Protein AF-A0A023D1J7-F1 (afdb_monomer_lite)

Organism: NCBI:txid1231351

Radius of gyration: 15.87 Å; chains: 1; bounding box: 35×28×47 Å

pLDDT: mean 93.36, std 9.8, range [44.69, 98.31]

Secondary structure (DSSP, 8-state):
---HHHHHHHHHHHHHHHHHHHHHHHH-HHHHHSHHHHHHHHHHHHHHHHHHHHHHHHHTT--HHHHHHHHHHHHHHHHHHHHHHHHH-GGGT-SSHHHHHHHHHHHHHHHHHHHHHHHHHHHTSPPSS--

InterPro domains:
  IPR020509 Uncharacterised protein family YnzE [PF17329] (38-124)

Foldseek 3Di:
DADPQLLVQLVVLLVVVLLVLLCCLQVPLVLCLPPPSVVVLLVVLLVVLVVSLVVSCVRSVDDLQCSLVSLVSSLVSNVVVLVVCCVPPVVSRNPDPSSSVSSNVSSVSSSVSNNVVSVVSSVPDDDPPPD

Structure (mmCIF, N/CA/C/O backbone):
data_AF-A0A023D1J7-F1
#
_entry.id   AF-A0A023D1J7-F1
#
loop_
_atom_site.group_PDB
_atom_site.id
_atom_site.type_symbol
_atom_site.label_atom_id
_atom_site.label_alt_id
_atom_site.label_comp_id
_atom_site.label_asym_id
_atom_site.label_entity_id
_atom_site.label_seq_id
_atom_site.pdbx_PDB_ins_code
_atom_site.Cartn_x
_atom_site.Cartn_y
_atom_site.Cartn_z
_atom_site.occupancy
_atom_site.B_iso_or_equiv
_atom_site.auth_seq_id
_atom_site.auth_comp_id
_atom_site.auth_asym_id
_atom_site.auth_atom_id
_atom_site.pdbx_PDB_model_num
ATOM 1 N N . MET A 1 1 ? -6.670 -4.110 18.771 1.00 85.31 1 MET A N 1
ATOM 2 C CA . MET A 1 1 ? -6.215 -5.013 17.689 1.00 85.31 1 MET A CA 1
ATOM 3 C C . MET A 1 1 ? -7.419 -5.517 16.893 1.00 85.31 1 MET A C 1
ATOM 5 O O . MET A 1 1 ? -8.496 -5.593 17.486 1.00 85.31 1 MET A O 1
ATOM 9 N N . PRO A 1 2 ? -7.288 -5.782 15.580 1.00 91.62 2 PRO A N 1
ATOM 10 C CA . PRO A 1 2 ? -8.331 -6.428 14.774 1.00 91.62 2 PRO A CA 1
ATOM 11 C C . PRO A 1 2 ? -8.626 -7.861 15.254 1.00 91.62 2 PRO A C 1
ATOM 13 O O . PRO A 1 2 ? -7.740 -8.532 15.779 1.00 91.62 2 PRO A O 1
ATOM 16 N N . THR A 1 3 ? -9.865 -8.329 15.090 1.00 96.50 3 THR A N 1
ATOM 17 C CA . THR A 1 3 ? -10.255 -9.725 15.370 1.00 96.50 3 THR A CA 1
ATOM 18 C C . THR A 1 3 ? -9.760 -10.670 14.263 1.00 96.50 3 THR A C 1
ATOM 20 O O . THR A 1 3 ? -9.465 -10.199 13.167 1.00 96.50 3 THR A O 1
ATOM 23 N N . PRO A 1 4 ? -9.728 -12.004 14.462 1.00 96.12 4 PRO A N 1
ATOM 24 C CA . PRO A 1 4 ? -9.283 -12.943 13.423 1.00 96.12 4 PRO A CA 1
ATOM 25 C C . PRO A 1 4 ? -10.056 -12.826 12.099 1.00 96.12 4 PRO A C 1
ATOM 27 O O . PRO A 1 4 ? -9.462 -12.869 11.024 1.00 96.12 4 PRO A O 1
ATOM 30 N N . SER A 1 5 ? -11.372 -12.604 12.168 1.00 96.62 5 SER A N 1
ATOM 31 C CA . SER A 1 5 ? -12.210 -12.375 10.982 1.00 96.62 5 SER A CA 1
ATOM 32 C C . SER A 1 5 ? -11.841 -11.071 10.266 1.00 96.62 5 SER A C 1
ATOM 34 O O . SER A 1 5 ? -11.720 -11.043 9.042 1.00 96.62 5 SER A O 1
ATOM 36 N N . GLN A 1 6 ? -11.584 -9.996 11.020 1.00 97.25 6 GLN A N 1
ATOM 37 C CA . GLN A 1 6 ? -11.104 -8.734 10.452 1.00 97.25 6 GLN A CA 1
ATOM 38 C C . GLN A 1 6 ? -9.719 -8.908 9.824 1.00 97.25 6 GLN A C 1
ATOM 40 O O . GLN A 1 6 ? -9.516 -8.467 8.701 1.00 97.25 6 GLN A O 1
ATOM 45 N N . THR A 1 7 ? -8.799 -9.606 10.492 1.00 97.62 7 THR A N 1
ATOM 46 C CA . THR A 1 7 ? -7.467 -9.944 9.973 1.00 97.62 7 THR A CA 1
ATOM 47 C C . THR A 1 7 ? -7.562 -10.681 8.639 1.00 97.62 7 THR A C 1
ATOM 49 O O . THR A 1 7 ? -6.904 -10.279 7.686 1.00 97.62 7 THR A O 1
ATOM 52 N N . ALA A 1 8 ? -8.425 -11.694 8.519 1.00 97.62 8 ALA A N 1
ATOM 53 C CA . ALA A 1 8 ? -8.621 -12.411 7.259 1.00 97.62 8 ALA A CA 1
ATOM 54 C C . ALA A 1 8 ? -9.119 -11.486 6.131 1.00 97.62 8 ALA A C 1
ATOM 56 O O . ALA A 1 8 ? -8.592 -11.525 5.020 1.00 97.62 8 ALA A O 1
ATOM 57 N N . ARG A 1 9 ? -10.085 -10.600 6.421 1.00 98.06 9 ARG A N 1
ATOM 58 C CA . ARG A 1 9 ? -10.561 -9.597 5.451 1.00 98.06 9 ARG A CA 1
ATOM 59 C C . ARG A 1 9 ? -9.463 -8.610 5.061 1.00 98.06 9 ARG A C 1
ATOM 61 O O . ARG A 1 9 ? -9.350 -8.267 3.890 1.00 98.06 9 ARG A O 1
ATOM 68 N N . LEU A 1 10 ? -8.642 -8.178 6.017 1.00 98.19 10 LEU A N 1
ATOM 69 C CA . LEU A 1 10 ? -7.506 -7.294 5.763 1.00 98.19 10 LEU A CA 1
ATOM 70 C C . LEU A 1 10 ? -6.481 -7.956 4.843 1.00 98.19 10 LEU A C 1
ATOM 72 O O . LEU A 1 10 ? -6.056 -7.322 3.888 1.00 98.19 10 LEU A O 1
ATOM 76 N N . LEU A 1 11 ? -6.153 -9.232 5.060 1.00 98.31 11 LEU A N 1
ATOM 77 C CA . LEU A 1 11 ? -5.249 -9.979 4.181 1.00 98.31 11 LEU A CA 1
ATOM 78 C C . LEU A 1 11 ? -5.825 -10.163 2.768 1.00 98.31 11 LEU A C 1
ATOM 80 O O . LEU A 1 11 ? -5.088 -10.066 1.789 1.00 98.31 11 LEU A O 1
ATOM 84 N N . ALA A 1 12 ? -7.138 -10.365 2.637 1.00 97.94 12 ALA A N 1
ATOM 85 C CA . ALA A 1 12 ? -7.790 -10.396 1.328 1.00 97.94 12 ALA A CA 1
ATOM 86 C C . ALA A 1 12 ? -7.695 -9.035 0.610 1.00 97.94 12 ALA A C 1
ATOM 88 O O . ALA A 1 12 ? -7.396 -8.983 -0.582 1.00 97.94 12 ALA A O 1
ATOM 89 N N . VAL A 1 13 ? -7.888 -7.929 1.340 1.00 97.62 13 VAL A N 1
ATOM 90 C CA . VAL A 1 13 ? -7.696 -6.569 0.809 1.00 97.62 13 VAL A CA 1
ATOM 91 C C . VAL A 1 13 ? -6.235 -6.325 0.435 1.00 97.62 13 VAL A C 1
ATOM 93 O O . VAL A 1 13 ? -5.986 -5.770 -0.631 1.00 97.62 13 VAL A O 1
ATOM 96 N N . THR A 1 14 ? -5.275 -6.770 1.252 1.00 97.94 14 THR A N 1
ATOM 97 C CA . THR A 1 14 ? -3.844 -6.728 0.923 1.00 97.94 14 THR A CA 1
ATOM 98 C C . THR A 1 14 ? -3.592 -7.385 -0.421 1.00 97.94 14 THR A C 1
ATOM 100 O O . THR A 1 14 ? -3.010 -6.752 -1.295 1.00 97.94 14 THR A O 1
ATOM 103 N N . LEU A 1 15 ? -4.048 -8.627 -0.604 1.00 98.19 15 LEU A N 1
ATOM 104 C CA . LEU A 1 15 ? -3.820 -9.365 -1.841 1.00 98.19 15 LEU A CA 1
ATOM 105 C C . LEU A 1 15 ? -4.440 -8.646 -3.044 1.00 98.19 15 LEU A C 1
ATOM 107 O O . LEU A 1 15 ? -3.800 -8.535 -4.084 1.00 98.19 15 LEU A O 1
ATOM 111 N N . LEU A 1 16 ? -5.654 -8.113 -2.895 1.00 97.81 16 LEU A N 1
ATOM 112 C CA . LEU A 1 16 ? -6.325 -7.371 -3.960 1.00 97.81 16 LEU A CA 1
ATOM 113 C C . LEU A 1 16 ? -5.555 -6.103 -4.354 1.00 97.81 16 LEU A C 1
ATOM 115 O O . LEU A 1 16 ? -5.282 -5.892 -5.534 1.00 97.81 16 LEU A O 1
ATOM 119 N N . LEU A 1 17 ? -5.193 -5.266 -3.377 1.00 97.00 17 LEU A N 1
ATOM 120 C CA . LEU A 1 17 ? -4.440 -4.033 -3.623 1.00 97.00 17 LEU A CA 1
ATOM 121 C C . LEU A 1 17 ? -3.061 -4.334 -4.218 1.00 97.00 17 LEU A C 1
ATOM 123 O O . LEU A 1 17 ? -2.628 -3.648 -5.142 1.00 97.00 17 LEU A O 1
ATOM 127 N N . TRP A 1 18 ? -2.409 -5.388 -3.725 1.00 97.81 18 TRP A N 1
ATOM 128 C CA . TRP A 1 18 ? -1.133 -5.869 -4.233 1.00 97.81 18 TRP A CA 1
ATOM 129 C C . TRP A 1 18 ? -1.239 -6.293 -5.703 1.00 97.81 18 TRP A C 1
ATOM 131 O O . TRP A 1 18 ? -0.482 -5.797 -6.528 1.00 97.81 18 TRP A O 1
ATOM 141 N N . VAL A 1 19 ? -2.229 -7.120 -6.069 1.00 97.69 19 VAL A N 1
ATOM 142 C CA . VAL A 1 19 ? -2.451 -7.538 -7.467 1.00 97.69 19 VAL A CA 1
ATOM 143 C C . VAL A 1 19 ? -2.679 -6.331 -8.376 1.00 97.69 19 VAL A C 1
ATOM 145 O O . VAL A 1 19 ? -2.111 -6.276 -9.464 1.00 97.69 19 VAL A O 1
ATOM 148 N N . VAL A 1 20 ? -3.474 -5.350 -7.939 1.00 97.06 20 VAL A N 1
ATOM 149 C CA . VAL A 1 20 ? -3.730 -4.128 -8.718 1.00 97.06 20 VAL A CA 1
ATOM 150 C C . VAL A 1 20 ? -2.443 -3.326 -8.935 1.00 97.06 20 VAL A C 1
ATOM 152 O O . VAL A 1 20 ? -2.177 -2.894 -10.057 1.00 97.06 20 VAL A O 1
ATOM 155 N N . ALA A 1 21 ? -1.625 -3.150 -7.896 1.00 95.88 21 ALA A N 1
ATOM 156 C CA . ALA A 1 21 ? -0.356 -2.433 -7.998 1.00 95.88 21 ALA A CA 1
ATOM 157 C C . ALA A 1 21 ? 0.657 -3.175 -8.888 1.00 95.88 21 ALA A C 1
ATOM 159 O O . ALA A 1 21 ? 1.280 -2.565 -9.758 1.00 95.88 21 ALA A O 1
ATOM 160 N N . THR A 1 22 ? 0.775 -4.495 -8.732 1.00 96.38 22 THR A N 1
ATOM 161 C CA . THR A 1 22 ? 1.635 -5.347 -9.564 1.00 96.38 22 THR A CA 1
ATOM 162 C C . THR A 1 22 ? 1.201 -5.310 -11.027 1.00 96.38 22 THR A C 1
ATOM 164 O O . THR A 1 22 ? 2.031 -5.095 -11.906 1.00 96.38 22 THR A O 1
ATOM 167 N N . ALA A 1 23 ? -0.101 -5.423 -11.304 1.00 96.44 23 ALA A N 1
ATOM 168 C CA . ALA A 1 23 ? -0.642 -5.317 -12.656 1.00 96.44 23 ALA A CA 1
ATOM 169 C C . ALA A 1 23 ? -0.365 -3.940 -13.278 1.00 96.44 23 ALA A C 1
ATOM 171 O O . ALA A 1 23 ? -0.018 -3.856 -14.455 1.00 96.44 23 ALA A O 1
ATOM 172 N N . TYR A 1 24 ? -0.466 -2.860 -12.498 1.00 95.31 24 TYR A N 1
ATOM 173 C CA . TYR A 1 24 ? -0.113 -1.522 -12.968 1.00 95.31 24 TYR A CA 1
ATOM 174 C C . TYR A 1 24 ? 1.354 -1.449 -13.414 1.00 95.31 24 TYR A C 1
ATOM 176 O O . TYR A 1 24 ? 1.636 -0.958 -14.505 1.00 95.31 24 TYR A O 1
ATOM 184 N N . LEU A 1 25 ? 2.282 -1.986 -12.618 1.00 95.25 25 LEU A N 1
ATOM 185 C CA . LEU A 1 25 ? 3.706 -2.017 -12.969 1.00 95.25 25 LEU A CA 1
ATOM 186 C C . LEU A 1 25 ? 3.984 -2.898 -14.198 1.00 95.25 25 LEU A C 1
ATOM 188 O O . LEU A 1 25 ? 4.754 -2.497 -15.071 1.00 95.25 25 LEU A O 1
ATOM 192 N N . HIS A 1 26 ? 3.297 -4.037 -14.301 1.00 95.69 26 HIS A N 1
ATOM 193 C CA . HIS A 1 26 ? 3.494 -5.004 -15.377 1.00 95.69 26 HIS A CA 1
ATOM 194 C C . HIS A 1 26 ? 2.956 -4.521 -16.728 1.00 95.69 26 HIS A C 1
ATOM 196 O O . HIS A 1 26 ? 3.641 -4.611 -17.745 1.00 95.69 26 HIS A O 1
ATOM 202 N N . PHE A 1 27 ? 1.731 -3.989 -16.755 1.00 96.00 27 PHE A N 1
ATOM 203 C CA . PHE A 1 27 ? 1.057 -3.617 -18.003 1.00 96.00 27 PHE A CA 1
ATOM 204 C C . PHE A 1 27 ? 1.308 -2.168 -18.429 1.00 96.00 27 PHE A C 1
ATOM 206 O O . PHE A 1 27 ? 1.103 -1.830 -19.595 1.00 96.00 27 PHE A O 1
ATOM 213 N N . LEU A 1 28 ? 1.747 -1.296 -17.516 1.00 94.81 28 LEU A N 1
ATOM 214 C CA . LEU A 1 28 ? 1.983 0.126 -17.793 1.00 94.81 28 LEU A CA 1
ATOM 215 C C . LEU A 1 28 ? 3.414 0.581 -17.421 1.00 94.81 28 LEU A C 1
ATOM 217 O O . LEU A 1 28 ? 3.575 1.657 -16.838 1.00 94.81 28 LEU A O 1
ATOM 221 N N . PRO A 1 29 ? 4.480 -0.153 -17.801 1.00 92.75 29 PRO A N 1
ATOM 222 C CA . PRO A 1 29 ? 5.849 0.134 -17.356 1.00 92.75 29 PRO A CA 1
ATOM 223 C C . PRO A 1 29 ? 6.338 1.526 -17.785 1.00 92.75 29 PRO A C 1
ATOM 225 O O . PRO A 1 29 ? 7.037 2.214 -17.039 1.00 92.75 29 PRO A O 1
ATOM 228 N N . SER A 1 30 ? 5.906 1.994 -18.961 1.00 92.00 30 SER A N 1
ATOM 229 C CA . SER A 1 30 ? 6.244 3.319 -19.494 1.00 92.00 30 SER A CA 1
ATOM 230 C C . SER A 1 30 ? 5.746 4.468 -18.614 1.00 92.00 30 SER A C 1
ATOM 232 O O . SER A 1 30 ? 6.371 5.529 -18.591 1.00 92.00 30 SER A O 1
ATOM 234 N N . ARG A 1 31 ? 4.657 4.265 -17.854 1.00 92.19 31 ARG A N 1
ATOM 235 C CA . ARG A 1 31 ? 4.097 5.285 -16.956 1.00 92.19 31 ARG A CA 1
ATOM 236 C C . ARG A 1 31 ? 4.992 5.560 -15.756 1.00 92.19 31 ARG A C 1
ATOM 238 O O . ARG A 1 31 ? 4.982 6.682 -15.261 1.00 92.19 31 ARG A O 1
ATOM 245 N N . ILE A 1 32 ? 5.770 4.570 -15.333 1.00 91.94 32 ILE A N 1
ATOM 246 C CA . ILE A 1 32 ? 6.665 4.665 -14.180 1.00 91.94 32 ILE A CA 1
ATOM 247 C C . ILE A 1 32 ? 7.995 5.318 -14.555 1.00 91.94 32 ILE A C 1
ATOM 249 O O . ILE A 1 32 ? 8.495 6.160 -13.815 1.00 91.94 32 ILE A O 1
ATOM 253 N N . VAL A 1 33 ? 8.565 4.952 -15.706 1.00 93.19 33 VAL A N 1
ATOM 254 C CA . VAL A 1 33 ? 9.900 5.427 -16.118 1.00 93.19 33 VAL A CA 1
ATOM 255 C C . VAL A 1 33 ? 9.884 6.778 -16.827 1.00 93.19 33 VAL A C 1
ATOM 257 O O . VAL A 1 33 ? 10.905 7.467 -16.853 1.00 93.19 33 VAL A O 1
ATOM 260 N N . ASN A 1 34 ? 8.758 7.175 -17.427 1.00 94.31 34 ASN A N 1
ATOM 261 C CA . ASN A 1 34 ? 8.645 8.495 -18.033 1.00 94.31 34 ASN A CA 1
ATOM 262 C C . ASN A 1 34 ? 8.634 9.576 -16.930 1.00 94.31 34 ASN A C 1
ATOM 264 O O . ASN A 1 34 ? 7.839 9.467 -15.997 1.00 94.31 34 ASN A O 1
ATOM 268 N N . PRO A 1 35 ? 9.456 10.640 -17.031 1.00 93.00 35 PRO A N 1
ATOM 269 C CA . PRO A 1 35 ? 9.614 11.613 -15.948 1.00 93.00 35 PRO A CA 1
ATOM 270 C C . PRO A 1 35 ? 8.313 12.294 -15.517 1.00 93.00 35 PRO A C 1
ATOM 272 O O . PRO A 1 35 ? 8.059 12.443 -14.324 1.00 93.00 35 PRO A O 1
ATOM 275 N N . LEU A 1 36 ? 7.473 12.692 -16.479 1.00 95.56 36 LEU A N 1
ATOM 276 C CA . LEU A 1 36 ? 6.242 13.419 -16.187 1.00 95.56 36 LEU A CA 1
ATOM 277 C C . LEU A 1 36 ? 5.181 12.487 -15.601 1.00 95.56 36 LEU A C 1
ATOM 279 O O . LEU A 1 36 ? 4.609 12.789 -14.557 1.00 95.56 36 LEU A O 1
ATOM 283 N N . SER A 1 37 ? 4.915 11.347 -16.246 1.00 93.31 37 SER A N 1
ATOM 284 C CA . SER A 1 37 ? 3.902 10.419 -15.733 1.00 93.31 37 SER A CA 1
ATOM 285 C C . SER A 1 37 ? 4.338 9.734 -14.441 1.00 93.31 37 SER A C 1
ATOM 287 O O . SER A 1 37 ? 3.487 9.488 -13.593 1.00 93.31 37 SER A O 1
ATOM 289 N N . GLY A 1 38 ? 5.637 9.488 -14.261 1.00 93.06 38 GLY A N 1
ATOM 290 C CA . GLY A 1 38 ? 6.201 8.969 -13.021 1.00 93.06 38 GLY A CA 1
ATOM 291 C C . GLY A 1 38 ? 6.018 9.966 -11.880 1.00 93.06 38 GLY A C 1
ATOM 292 O O . GLY A 1 38 ? 5.481 9.608 -10.837 1.00 93.06 38 GLY A O 1
ATOM 293 N N . ALA A 1 39 ? 6.342 11.246 -12.092 1.00 95.12 39 ALA A N 1
ATOM 294 C CA . ALA A 1 39 ? 6.084 12.290 -11.098 1.00 95.12 39 ALA A CA 1
ATOM 295 C C . ALA A 1 39 ? 4.588 12.402 -10.752 1.00 95.12 39 ALA A C 1
ATOM 297 O O . ALA A 1 39 ? 4.223 12.476 -9.577 1.00 95.12 39 ALA A O 1
ATOM 298 N N . LEU A 1 40 ? 3.711 12.345 -11.762 1.00 95.88 40 LEU A N 1
ATOM 299 C CA . LEU A 1 40 ? 2.265 12.313 -11.541 1.00 95.88 40 LEU A CA 1
ATOM 300 C C . LEU A 1 40 ? 1.847 11.087 -10.723 1.00 95.88 40 LEU A C 1
ATOM 302 O O . LEU A 1 40 ? 1.054 11.241 -9.798 1.00 95.88 40 LEU A O 1
ATOM 306 N N . ALA A 1 41 ? 2.412 9.905 -10.991 1.00 94.19 41 ALA A N 1
ATOM 307 C CA . ALA A 1 41 ? 2.127 8.697 -10.223 1.00 94.19 41 ALA A CA 1
ATOM 308 C C . ALA A 1 41 ? 2.413 8.913 -8.729 1.00 94.19 41 ALA A C 1
ATOM 310 O O . ALA A 1 41 ? 1.533 8.649 -7.916 1.00 94.19 41 ALA A O 1
ATOM 311 N N . TYR A 1 42 ? 3.561 9.499 -8.366 1.00 95.50 42 TYR A N 1
ATOM 312 C CA . TYR A 1 42 ? 3.913 9.813 -6.971 1.00 95.50 42 TYR A CA 1
ATOM 313 C C . TYR A 1 42 ? 2.945 10.796 -6.297 1.00 95.50 42 TYR A C 1
ATOM 315 O O . TYR A 1 42 ? 2.605 10.615 -5.125 1.00 95.50 42 TYR A O 1
ATOM 323 N N . VAL A 1 43 ? 2.491 11.827 -7.015 1.00 96.69 43 VAL A N 1
ATOM 324 C CA . VAL A 1 43 ? 1.524 12.806 -6.487 1.00 96.69 43 VAL A CA 1
ATOM 325 C C . VAL A 1 43 ? 0.151 12.160 -6.309 1.00 96.69 43 VAL A C 1
ATOM 327 O O . VAL A 1 43 ? -0.472 12.289 -5.254 1.00 96.69 43 VAL A O 1
ATOM 330 N N . THR A 1 44 ? -0.310 11.410 -7.312 1.00 95.56 44 THR A N 1
ATOM 331 C CA . THR A 1 44 ? -1.596 10.697 -7.260 1.00 95.56 44 THR A CA 1
ATOM 332 C C . THR A 1 44 ? -1.612 9.562 -6.236 1.00 95.56 44 THR A C 1
ATOM 334 O O . THR A 1 44 ? -2.689 9.170 -5.790 1.00 95.56 44 THR A O 1
ATOM 337 N N . THR A 1 45 ? -0.451 9.092 -5.766 1.00 96.38 45 THR A N 1
ATOM 338 C CA . THR A 1 45 ? -0.376 8.149 -4.644 1.00 96.38 45 THR A CA 1
ATOM 339 C C . THR A 1 45 ? -1.024 8.709 -3.378 1.00 96.38 45 THR A C 1
ATOM 341 O O . THR A 1 45 ? -1.554 7.932 -2.599 1.00 96.38 45 THR A O 1
ATOM 344 N N . ILE A 1 46 ? -1.056 10.030 -3.163 1.00 96.56 46 ILE A N 1
ATOM 345 C CA . ILE A 1 46 ? -1.685 10.630 -1.972 1.00 96.56 46 ILE A CA 1
ATOM 346 C C . ILE A 1 46 ? -3.199 10.339 -1.915 1.00 96.56 46 ILE A C 1
ATOM 348 O O . ILE A 1 46 ? -3.643 9.718 -0.943 1.00 96.56 46 ILE A O 1
ATOM 352 N N . PRO A 1 47 ? -4.018 10.736 -2.915 1.00 97.31 47 PRO A N 1
ATOM 353 C CA . PRO A 1 47 ? -5.442 10.408 -2.910 1.00 97.31 47 PRO A CA 1
ATOM 354 C C . PRO A 1 47 ? -5.699 8.900 -3.006 1.00 97.31 47 PRO A C 1
ATOM 356 O O . PRO A 1 47 ? -6.642 8.413 -2.386 1.00 97.31 47 PRO A O 1
ATOM 359 N N . VAL A 1 48 ? -4.849 8.143 -3.713 1.00 96.50 48 VAL A N 1
ATOM 360 C CA . VAL A 1 48 ? -4.960 6.676 -3.778 1.00 96.50 48 VAL A CA 1
ATOM 361 C C . VAL A 1 48 ? -4.716 6.039 -2.409 1.00 96.50 48 VAL A C 1
ATOM 363 O O . VAL A 1 48 ? -5.499 5.196 -1.991 1.00 96.50 48 VAL A O 1
ATOM 366 N N . ALA A 1 49 ? -3.692 6.465 -1.668 1.00 97.12 49 ALA A N 1
ATOM 367 C CA . ALA A 1 49 ? -3.405 5.982 -0.319 1.00 97.12 49 ALA A CA 1
ATOM 368 C C . ALA A 1 49 ? -4.564 6.284 0.637 1.00 97.12 49 ALA A C 1
ATOM 370 O O . ALA A 1 49 ? -4.995 5.412 1.391 1.00 97.12 49 ALA A O 1
ATOM 371 N N . TRP A 1 50 ? -5.123 7.496 0.567 1.00 96.75 50 TRP A N 1
ATOM 372 C CA . TRP A 1 50 ? -6.312 7.848 1.341 1.00 96.75 50 TRP A CA 1
ATOM 373 C C . TRP A 1 50 ? -7.506 6.942 1.004 1.00 96.75 50 TRP A C 1
ATOM 375 O O . TRP A 1 50 ? -8.131 6.388 1.911 1.00 96.75 50 TRP A O 1
ATOM 385 N N . LEU A 1 51 ? -7.785 6.727 -0.286 1.00 96.81 51 LEU A N 1
ATOM 386 C CA . LEU A 1 51 ? -8.858 5.840 -0.735 1.00 96.81 51 LEU A CA 1
ATOM 387 C C . LEU A 1 51 ? -8.627 4.392 -0.278 1.00 96.81 51 LEU A C 1
ATOM 389 O O . LEU A 1 51 ? -9.5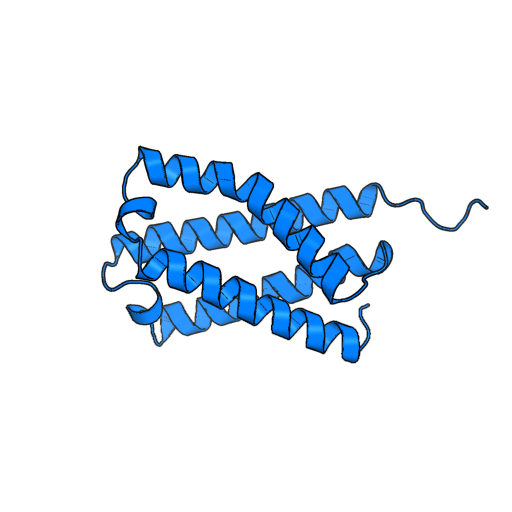55 3.753 0.214 1.00 96.81 51 LEU A O 1
ATOM 393 N N . SER A 1 52 ? -7.394 3.891 -0.360 1.00 96.88 52 SER A N 1
ATOM 394 C CA . SER A 1 52 ? -7.020 2.564 0.138 1.00 96.88 52 SER A CA 1
ATOM 395 C C . SER A 1 52 ? -7.318 2.417 1.629 1.00 96.88 52 SER A C 1
ATOM 397 O O . SER A 1 52 ? -7.893 1.412 2.038 1.00 96.88 52 SER A O 1
ATOM 399 N N . ILE A 1 53 ? -7.019 3.430 2.448 1.00 97.06 53 ILE A N 1
ATOM 400 C CA . ILE A 1 53 ? -7.347 3.422 3.884 1.00 97.06 53 ILE A CA 1
ATOM 401 C C . ILE A 1 53 ? -8.863 3.382 4.109 1.00 97.06 53 ILE A C 1
ATOM 403 O O . ILE A 1 53 ? -9.337 2.663 4.993 1.00 97.06 53 ILE A O 1
ATOM 407 N N . VAL A 1 54 ? -9.639 4.117 3.306 1.00 96.31 54 VAL A N 1
ATOM 408 C CA . VAL A 1 54 ? -11.109 4.071 3.354 1.00 96.31 54 VAL A CA 1
ATOM 409 C C . VAL A 1 54 ? -11.616 2.666 3.016 1.00 96.31 54 VAL A C 1
ATOM 411 O O . VAL A 1 54 ? -12.414 2.118 3.778 1.00 96.31 54 VAL A O 1
ATOM 414 N N . ILE A 1 55 ? -11.104 2.045 1.949 1.00 96.44 55 ILE A N 1
ATOM 415 C CA . ILE A 1 55 ? -11.449 0.671 1.552 1.00 96.44 55 ILE A CA 1
ATOM 416 C C . ILE A 1 55 ? -11.104 -0.319 2.670 1.00 96.44 55 ILE A C 1
ATOM 418 O O . ILE A 1 55 ? -11.954 -1.115 3.062 1.00 96.44 55 ILE A O 1
ATOM 422 N N . ILE A 1 56 ? -9.895 -0.236 3.233 1.00 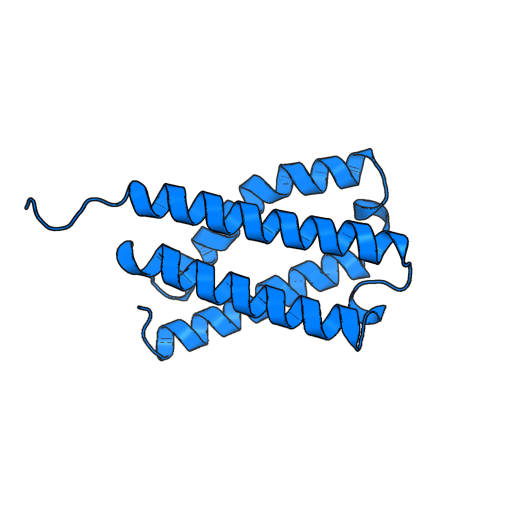96.88 56 ILE A N 1
ATOM 423 C CA . ILE A 1 56 ? -9.432 -1.067 4.356 1.00 96.88 56 ILE A CA 1
ATOM 424 C C . ILE A 1 56 ? -10.397 -0.959 5.541 1.00 96.88 56 ILE A C 1
ATOM 426 O O . ILE A 1 56 ? -10.852 -1.972 6.082 1.00 96.88 56 ILE A O 1
ATOM 430 N N . ARG A 1 57 ? -10.746 0.274 5.929 1.00 96.81 57 ARG A N 1
ATOM 431 C CA . ARG A 1 57 ? -11.670 0.537 7.034 1.00 96.81 57 ARG A CA 1
ATOM 432 C C . ARG A 1 57 ? -13.050 -0.054 6.762 1.00 96.81 57 ARG A C 1
ATOM 434 O O . ARG A 1 57 ? -13.618 -0.666 7.663 1.00 96.81 57 ARG A O 1
ATOM 441 N N . MET A 1 58 ? -13.584 0.137 5.557 1.00 96.19 58 MET A N 1
ATOM 442 C CA . MET A 1 58 ? -14.918 -0.332 5.177 1.00 96.19 58 MET A CA 1
ATOM 443 C C . MET A 1 58 ? -14.984 -1.860 5.098 1.00 96.19 58 MET A C 1
ATOM 445 O O . MET A 1 58 ? -15.878 -2.462 5.687 1.00 96.19 58 MET A O 1
ATOM 449 N N . ALA A 1 59 ? -14.016 -2.497 4.438 1.00 95.06 59 ALA A N 1
ATOM 450 C CA . ALA A 1 59 ? -13.997 -3.941 4.221 1.00 95.06 59 ALA A CA 1
ATOM 451 C C . ALA A 1 59 ? -13.881 -4.734 5.533 1.00 95.06 59 ALA A C 1
ATOM 453 O O . ALA A 1 59 ? -14.587 -5.723 5.744 1.00 95.06 59 ALA A O 1
ATOM 454 N N . ALA A 1 60 ? -13.020 -4.285 6.448 1.00 95.62 60 ALA A N 1
ATOM 455 C CA . ALA A 1 60 ? -12.829 -4.933 7.744 1.00 95.62 60 ALA A CA 1
ATOM 456 C C . ALA A 1 60 ? -13.686 -4.321 8.868 1.00 95.62 60 ALA A C 1
ATOM 458 O O . ALA A 1 60 ? -13.577 -4.753 10.016 1.00 95.62 60 ALA A O 1
ATOM 459 N N . GLN A 1 61 ? -14.542 -3.339 8.552 1.00 95.75 61 GLN A N 1
ATOM 460 C CA . GLN A 1 61 ? -15.406 -2.635 9.509 1.00 95.75 61 GLN A CA 1
ATOM 461 C C . GLN A 1 61 ? -14.623 -2.165 10.750 1.00 95.75 61 GLN A C 1
ATOM 463 O O . GLN A 1 61 ? -15.019 -2.402 11.890 1.00 95.75 61 GLN A O 1
ATOM 468 N N . LEU A 1 62 ? -13.456 -1.553 10.524 1.00 94.44 62 LEU A N 1
ATOM 469 C CA . LEU A 1 62 ? -12.543 -1.184 11.605 1.00 94.44 62 LEU A CA 1
ATOM 470 C C . LEU A 1 62 ? -13.104 -0.02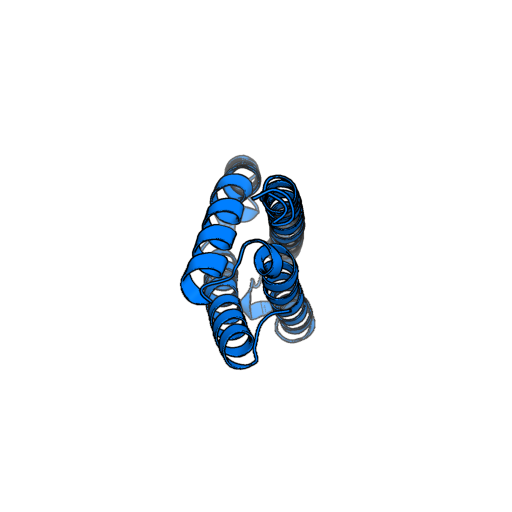4 12.430 1.00 94.44 62 LEU A C 1
ATOM 472 O O . LEU A 1 62 ? -13.535 1.003 11.889 1.00 94.44 62 LEU A O 1
ATOM 476 N N . THR A 1 63 ? -13.010 -0.152 13.753 1.00 93.06 63 THR A N 1
ATOM 477 C CA . THR A 1 63 ? -13.232 0.978 14.660 1.00 93.06 63 THR A CA 1
ATOM 478 C C . THR A 1 63 ? -12.096 2.001 14.527 1.00 93.06 63 THR A C 1
ATOM 480 O O . THR A 1 63 ? -11.004 1.656 14.059 1.00 93.06 63 THR A O 1
ATOM 483 N N . PRO A 1 64 ? -12.285 3.260 14.966 1.00 90.44 64 PRO A N 1
ATOM 484 C CA . PRO A 1 64 ? -11.221 4.265 14.914 1.00 90.44 64 PRO A CA 1
ATOM 485 C C . PRO A 1 64 ? -9.927 3.821 15.616 1.00 90.44 64 PRO A C 1
ATOM 487 O O . PRO A 1 64 ? -8.836 4.048 15.100 1.00 90.44 64 PRO A O 1
ATOM 490 N N . ALA A 1 65 ? -10.046 3.100 16.737 1.00 90.81 65 ALA A N 1
ATOM 491 C CA . ALA A 1 65 ? -8.908 2.549 17.476 1.00 90.81 65 ALA A CA 1
ATOM 492 C C . ALA A 1 65 ? -8.206 1.383 16.749 1.00 90.81 65 ALA A C 1
ATOM 494 O O . ALA A 1 65 ? -7.033 1.106 16.995 1.00 90.81 65 ALA A O 1
ATOM 495 N N . GLN A 1 66 ? -8.909 0.680 15.857 1.00 95.12 66 GLN A N 1
ATOM 496 C CA . GLN A 1 66 ? -8.355 -0.420 15.063 1.00 95.12 66 GLN A CA 1
ATOM 497 C C . GLN A 1 66 ? -7.763 0.038 13.727 1.00 95.12 66 GLN A C 1
ATOM 499 O O . GLN A 1 66 ? -7.041 -0.742 13.109 1.00 95.12 66 GLN A O 1
ATOM 504 N N . LEU A 1 67 ? -8.036 1.273 13.286 1.00 95.06 67 LEU A N 1
ATOM 505 C CA . LEU A 1 67 ? -7.637 1.763 11.967 1.00 95.06 67 LEU A CA 1
ATOM 506 C C . LEU A 1 67 ? -6.124 1.688 11.755 1.00 95.06 67 LEU A C 1
ATOM 508 O O . LEU A 1 67 ? -5.676 1.051 10.808 1.00 95.06 67 LEU A O 1
ATOM 512 N N . LEU A 1 68 ? -5.341 2.300 12.648 1.00 95.94 68 LEU A N 1
ATOM 513 C CA . LEU A 1 68 ? -3.885 2.325 12.513 1.00 95.94 68 LEU A CA 1
ATOM 514 C C . LEU A 1 68 ? -3.279 0.908 12.572 1.00 95.94 68 LEU A C 1
ATOM 516 O O . LEU A 1 68 ? -2.577 0.551 11.629 1.00 95.94 68 LEU A O 1
ATOM 520 N N . PRO A 1 69 ? -3.593 0.051 13.569 1.00 96.50 69 PRO A N 1
ATOM 521 C CA . PRO A 1 69 ? -3.146 -1.343 13.555 1.00 96.50 69 PRO A CA 1
ATOM 522 C C . PRO A 1 69 ? -3.547 -2.116 12.289 1.00 96.50 69 PRO A C 1
ATOM 524 O O . PRO A 1 69 ? -2.758 -2.907 11.781 1.00 96.50 69 PRO A O 1
ATOM 527 N N . GLY A 1 70 ? -4.759 -1.889 11.770 1.00 97.19 70 GLY A N 1
ATOM 528 C CA . GLY A 1 70 ? -5.248 -2.541 10.556 1.00 97.19 70 GLY A CA 1
ATOM 529 C C . GLY A 1 70 ? -4.489 -2.108 9.302 1.00 97.19 70 GLY A C 1
ATOM 530 O O . GLY A 1 70 ? -4.094 -2.958 8.509 1.00 97.19 70 GLY A O 1
ATOM 531 N N . VAL A 1 71 ? -4.224 -0.808 9.144 1.00 97.50 71 VAL A N 1
ATOM 532 C CA . VAL A 1 71 ? -3.415 -0.285 8.031 1.00 97.50 71 VAL A CA 1
ATOM 533 C C . VAL A 1 71 ? -1.967 -0.764 8.136 1.00 97.50 71 VAL A C 1
ATOM 535 O O . VAL A 1 71 ? -1.398 -1.154 7.119 1.00 97.50 71 VAL A O 1
ATOM 538 N N . CYS A 1 72 ? -1.388 -0.813 9.342 1.00 97.94 72 CYS A N 1
ATOM 539 C CA . CYS A 1 72 ? -0.058 -1.388 9.550 1.00 97.94 72 CYS A CA 1
ATOM 540 C C . CYS A 1 72 ? -0.005 -2.850 9.102 1.00 97.94 72 CYS A C 1
ATOM 542 O O . CYS A 1 72 ? 0.894 -3.212 8.355 1.00 97.94 72 CYS A O 1
ATOM 544 N N . LEU A 1 73 ? -0.985 -3.674 9.492 1.00 98.12 73 LEU A N 1
ATOM 545 C CA . LEU A 1 73 ? -1.050 -5.071 9.058 1.00 98.12 73 LEU A CA 1
ATOM 546 C C . LEU A 1 73 ? -1.106 -5.186 7.527 1.00 98.12 73 LEU A C 1
ATOM 548 O O . LEU A 1 73 ? -0.343 -5.956 6.948 1.00 98.12 73 LEU A O 1
ATOM 552 N N . VAL A 1 74 ? -1.986 -4.413 6.879 1.00 98.19 74 VAL A N 1
ATOM 553 C CA . VAL A 1 74 ? -2.132 -4.434 5.416 1.00 98.19 74 VAL A CA 1
ATOM 554 C C . VAL A 1 74 ? -0.835 -4.022 4.726 1.00 98.19 74 VAL A C 1
ATOM 556 O O . VAL A 1 74 ? -0.386 -4.723 3.821 1.00 98.19 74 VAL A O 1
ATOM 559 N N . GLY A 1 75 ? -0.228 -2.920 5.174 1.00 97.75 75 GLY A N 1
ATOM 560 C CA . GLY A 1 75 ? 1.020 -2.395 4.627 1.00 97.75 75 GLY A CA 1
ATOM 561 C C . GLY A 1 75 ? 2.192 -3.354 4.822 1.00 97.75 75 GLY A C 1
ATOM 562 O O . GLY A 1 75 ? 2.898 -3.644 3.865 1.00 97.75 75 GLY A O 1
ATOM 563 N N . THR A 1 76 ? 2.365 -3.916 6.021 1.00 98.12 76 THR A N 1
ATOM 564 C CA . THR A 1 76 ? 3.420 -4.904 6.292 1.00 98.12 76 THR A CA 1
ATOM 565 C C . THR A 1 76 ? 3.251 -6.151 5.432 1.00 98.12 76 THR A C 1
ATOM 567 O O . THR A 1 76 ? 4.222 -6.607 4.834 1.00 98.12 76 THR A O 1
ATOM 570 N N . ALA A 1 77 ? 2.034 -6.689 5.324 1.00 98.06 77 ALA A N 1
ATOM 571 C CA . ALA A 1 77 ? 1.783 -7.864 4.498 1.00 98.06 77 ALA A CA 1
ATOM 572 C C . ALA A 1 77 ? 2.065 -7.586 3.008 1.00 98.06 77 ALA A C 1
ATOM 574 O O . ALA A 1 77 ? 2.733 -8.392 2.365 1.00 98.06 77 ALA A O 1
ATOM 575 N N . ALA A 1 78 ? 1.640 -6.431 2.480 1.00 98.06 78 ALA A N 1
ATOM 576 C CA . ALA A 1 78 ? 1.945 -6.021 1.106 1.00 98.06 78 ALA A CA 1
ATOM 577 C C . ALA A 1 78 ? 3.457 -5.863 0.876 1.00 98.06 78 ALA A C 1
ATOM 579 O O . ALA A 1 78 ? 3.996 -6.431 -0.066 1.00 98.06 78 ALA A O 1
ATOM 580 N N . MET A 1 79 ? 4.166 -5.189 1.787 1.00 97.88 79 MET A N 1
ATOM 581 C CA . MET A 1 79 ? 5.623 -5.032 1.717 1.00 97.88 79 MET A CA 1
ATOM 582 C C . MET A 1 79 ? 6.371 -6.370 1.730 1.00 97.88 79 MET A C 1
ATOM 584 O O . MET A 1 79 ? 7.381 -6.519 1.045 1.00 97.88 79 MET A O 1
ATOM 588 N N . MET A 1 80 ? 5.902 -7.352 2.507 1.00 98.12 80 MET A N 1
ATOM 589 C CA . MET A 1 80 ? 6.498 -8.690 2.518 1.00 98.12 80 MET A CA 1
ATOM 590 C C . MET A 1 80 ? 6.264 -9.427 1.195 1.00 98.12 80 MET A C 1
ATOM 592 O O . MET A 1 80 ? 7.185 -10.082 0.707 1.00 98.12 80 MET A O 1
ATOM 596 N N . LEU A 1 81 ? 5.069 -9.299 0.604 1.00 97.94 81 LEU A N 1
ATOM 597 C CA . LEU A 1 81 ? 4.780 -9.837 -0.728 1.00 97.94 81 LEU A CA 1
ATOM 598 C C . LEU A 1 81 ? 5.680 -9.194 -1.786 1.00 97.94 81 LEU A C 1
ATOM 600 O O . LEU A 1 81 ? 6.299 -9.917 -2.564 1.00 97.94 81 LEU A O 1
ATOM 604 N N . ASP A 1 82 ? 5.824 -7.868 -1.768 1.00 97.50 82 ASP A N 1
ATOM 605 C CA . ASP A 1 82 ? 6.724 -7.144 -2.669 1.00 97.50 82 ASP A CA 1
ATOM 606 C C . ASP A 1 82 ? 8.165 -7.629 -2.526 1.00 97.50 82 ASP A C 1
ATOM 608 O O . ASP A 1 82 ? 8.802 -7.973 -3.518 1.00 97.50 82 ASP A O 1
ATOM 612 N N . GLY A 1 83 ? 8.681 -7.699 -1.294 1.00 97.06 83 GLY A N 1
ATOM 613 C CA . GLY A 1 83 ? 10.046 -8.150 -1.030 1.00 97.06 83 GLY A CA 1
ATOM 614 C C . GLY A 1 83 ? 10.288 -9.575 -1.527 1.00 97.06 83 GLY A C 1
ATOM 615 O O . GLY A 1 83 ? 11.334 -9.856 -2.115 1.00 97.06 83 GLY A O 1
ATOM 616 N N . ALA A 1 84 ? 9.305 -10.460 -1.355 1.00 97.56 84 ALA A N 1
ATOM 617 C CA . ALA A 1 84 ? 9.383 -11.821 -1.858 1.00 97.56 84 ALA A CA 1
ATOM 618 C C . ALA A 1 84 ? 9.369 -11.869 -3.392 1.00 97.56 84 ALA A C 1
ATOM 620 O O . ALA A 1 84 ? 10.243 -12.472 -4.019 1.00 97.56 84 ALA A O 1
ATOM 621 N N . VAL A 1 85 ? 8.400 -11.206 -4.016 1.00 97.12 85 VAL A N 1
ATOM 622 C CA . VAL A 1 85 ? 8.212 -11.265 -5.466 1.00 97.12 85 VAL A CA 1
ATOM 623 C C . VAL A 1 85 ? 9.343 -10.547 -6.198 1.00 97.12 85 VAL A C 1
ATOM 625 O O . VAL A 1 85 ? 9.887 -11.111 -7.141 1.00 97.12 85 VAL A O 1
ATOM 628 N N . LEU A 1 86 ? 9.795 -9.380 -5.737 1.00 95.19 86 LEU A N 1
ATOM 629 C CA . LEU A 1 86 ? 10.952 -8.691 -6.320 1.00 95.19 86 LEU A CA 1
ATOM 630 C C . LEU A 1 86 ? 12.238 -9.523 -6.218 1.00 95.19 86 LEU A C 1
ATOM 632 O O . LEU A 1 86 ?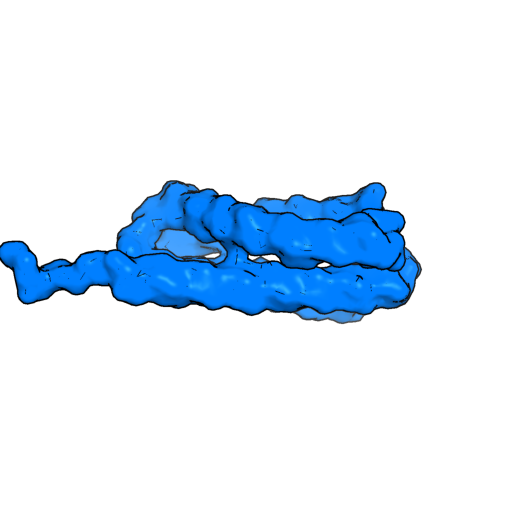 13.086 -9.446 -7.105 1.00 95.19 86 LEU A O 1
ATOM 636 N N . ARG A 1 87 ? 12.394 -10.337 -5.165 1.00 96.94 87 ARG A N 1
ATOM 637 C CA . ARG A 1 87 ? 13.581 -11.181 -4.984 1.00 96.94 87 ARG A CA 1
ATOM 638 C C . ARG A 1 87 ? 13.556 -12.442 -5.843 1.00 96.94 87 ARG A C 1
ATOM 640 O O . ARG A 1 87 ? 14.573 -12.767 -6.453 1.00 96.94 87 ARG A O 1
ATOM 647 N N . TRP A 1 88 ? 12.450 -13.181 -5.833 1.00 97.38 88 TRP A N 1
ATOM 648 C CA . TRP A 1 88 ? 12.383 -14.522 -6.429 1.00 97.38 88 TRP A CA 1
ATOM 649 C C . TRP A 1 88 ? 11.681 -14.557 -7.788 1.00 97.38 88 TRP A C 1
ATOM 651 O O . TRP A 1 88 ? 11.939 -15.457 -8.582 1.00 97.38 88 TRP A O 1
ATOM 661 N N . MET A 1 89 ? 10.805 -13.594 -8.075 1.00 96.12 89 MET A N 1
ATOM 662 C CA . MET A 1 89 ? 9.973 -13.558 -9.283 1.00 96.12 89 MET A CA 1
ATOM 663 C C . MET A 1 89 ? 9.836 -12.128 -9.858 1.00 96.12 89 MET A C 1
ATOM 665 O O . MET A 1 89 ? 8.717 -11.682 -10.120 1.00 96.12 89 MET A O 1
ATOM 669 N N . PRO A 1 90 ? 10.940 -11.383 -10.085 1.00 94.94 90 PRO A N 1
ATOM 670 C CA . PRO A 1 90 ? 10.879 -9.962 -10.461 1.00 94.94 90 PRO A CA 1
ATOM 671 C C . PRO A 1 90 ? 10.119 -9.703 -11.771 1.00 94.94 90 PRO A C 1
ATOM 673 O O . PRO A 1 90 ? 9.474 -8.668 -11.918 1.00 94.94 90 PRO A O 1
ATOM 676 N N . HIS A 1 91 ? 10.114 -10.678 -12.684 1.00 94.69 91 HIS A N 1
ATOM 677 C CA . HIS A 1 91 ? 9.381 -10.627 -13.952 1.00 94.69 91 HIS A CA 1
ATOM 678 C C . HIS A 1 91 ? 7.861 -10.439 -13.787 1.00 94.69 91 HIS A C 1
ATOM 680 O O . HIS A 1 91 ? 7.208 -9.987 -14.726 1.00 94.69 91 HIS A O 1
ATOM 686 N N . LEU A 1 92 ? 7.292 -10.748 -12.611 1.00 94.31 92 LEU A N 1
ATOM 687 C CA . LEU A 1 92 ? 5.889 -10.449 -12.310 1.00 94.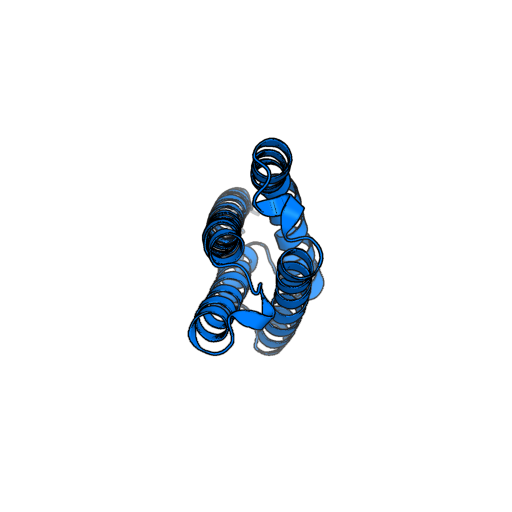31 92 LEU A CA 1
ATOM 688 C C . LEU A 1 92 ? 5.621 -8.941 -12.253 1.00 94.31 92 LEU A C 1
ATOM 690 O O . LEU A 1 92 ? 4.544 -8.511 -12.651 1.00 94.31 92 LEU A O 1
ATOM 694 N N . TYR A 1 93 ? 6.593 -8.136 -11.817 1.00 91.56 93 TYR A N 1
ATOM 695 C CA . TYR A 1 93 ? 6.480 -6.678 -11.823 1.00 91.56 93 TYR A CA 1
ATOM 696 C C . TYR A 1 93 ? 6.895 -6.073 -13.153 1.00 91.56 93 TYR A C 1
ATOM 698 O O . TYR A 1 93 ? 6.158 -5.271 -13.709 1.00 91.56 93 TYR A O 1
ATOM 706 N N . ALA A 1 94 ? 8.085 -6.418 -13.642 1.00 92.94 94 ALA A N 1
ATOM 707 C CA . ALA A 1 94 ? 8.611 -5.915 -14.903 1.00 92.94 94 ALA A CA 1
ATOM 708 C C . ALA A 1 94 ? 9.818 -6.744 -15.355 1.00 92.94 94 ALA A C 1
ATOM 710 O O . ALA A 1 94 ? 10.524 -7.342 -14.545 1.00 92.94 94 ALA A O 1
ATOM 711 N N . THR A 1 95 ? 10.087 -6.738 -16.658 1.00 90.06 95 THR A N 1
ATOM 712 C CA . THR A 1 95 ? 11.299 -7.336 -17.243 1.00 90.06 95 THR A CA 1
ATOM 713 C C . THR A 1 95 ? 12.470 -6.353 -17.334 1.00 90.06 95 THR A C 1
ATOM 715 O O . THR A 1 95 ? 13.592 -6.768 -17.595 1.00 90.06 95 THR A O 1
ATOM 718 N N . ASP A 1 96 ? 12.214 -5.057 -17.140 1.00 92.56 96 ASP A N 1
ATOM 719 C CA . ASP A 1 96 ? 13.198 -3.974 -17.226 1.00 92.56 96 ASP A CA 1
ATOM 720 C C . ASP A 1 96 ? 13.646 -3.540 -15.816 1.00 92.56 96 ASP A C 1
ATOM 722 O O . ASP A 1 96 ? 12.823 -3.172 -14.972 1.00 92.56 96 ASP A O 1
ATOM 726 N N . GLU A 1 97 ? 14.958 -3.556 -15.559 1.00 92.81 97 GLU A N 1
ATOM 727 C CA . GLU A 1 97 ? 15.546 -3.209 -14.255 1.00 92.81 97 GLU A CA 1
ATOM 728 C C . GLU A 1 97 ? 15.261 -1.771 -13.808 1.00 92.81 97 GLU A C 1
ATOM 730 O O . GLU A 1 97 ? 15.165 -1.489 -12.610 1.00 92.81 97 GLU A O 1
ATOM 735 N N . ARG A 1 98 ? 15.119 -0.842 -14.753 1.00 94.69 98 ARG A N 1
ATOM 736 C CA . ARG A 1 98 ? 14.796 0.554 -14.469 1.00 94.69 98 ARG A CA 1
ATOM 737 C C . ARG A 1 98 ? 13.358 0.674 -13.986 1.00 94.69 98 ARG A C 1
ATOM 739 O O . ARG A 1 98 ? 13.101 1.397 -13.023 1.00 94.69 98 ARG A O 1
ATOM 746 N N . VAL A 1 99 ? 12.435 -0.058 -14.612 1.00 94.44 99 VAL A N 1
ATOM 747 C CA . VAL A 1 99 ? 11.036 -0.135 -14.161 1.00 94.44 99 VAL A CA 1
ATOM 748 C C . VAL A 1 99 ? 10.968 -0.755 -12.767 1.00 94.44 99 VAL A C 1
ATOM 750 O O . VAL A 1 99 ? 10.268 -0.216 -11.914 1.00 94.44 99 VAL A O 1
ATOM 753 N N . LEU A 1 100 ? 11.731 -1.821 -12.501 1.00 95.75 100 LEU A N 1
ATOM 754 C CA . LEU A 1 100 ? 11.793 -2.442 -11.173 1.00 95.75 100 LEU A CA 1
ATOM 755 C C . LEU A 1 100 ? 12.277 -1.461 -10.098 1.00 95.75 100 LEU A C 1
ATOM 757 O O . LEU A 1 100 ? 11.645 -1.357 -9.049 1.00 95.75 100 LEU A O 1
ATOM 761 N N . HIS A 1 101 ? 13.340 -0.694 -10.360 1.00 95.94 101 HIS A N 1
ATOM 762 C CA . HIS A 1 101 ? 13.850 0.298 -9.408 1.00 95.94 101 HIS A CA 1
ATOM 763 C C . HIS A 1 101 ? 12.837 1.409 -9.107 1.00 95.94 101 HIS A C 1
ATOM 765 O O . HIS A 1 101 ? 12.544 1.683 -7.941 1.00 95.94 101 HIS A O 1
ATOM 771 N N . PHE A 1 102 ? 12.283 2.050 -10.141 1.00 95.88 102 PHE A N 1
ATOM 772 C CA . PHE A 1 102 ? 11.307 3.125 -9.941 1.00 95.88 102 PHE A CA 1
ATOM 773 C C . PHE A 1 102 ? 9.987 2.608 -9.361 1.00 95.88 102 PHE A C 1
ATOM 775 O O . PHE A 1 102 ? 9.381 3.291 -8.535 1.00 95.88 102 PHE A O 1
ATOM 782 N N . GLY A 1 103 ? 9.566 1.403 -9.751 1.00 96.12 103 GLY A N 1
ATOM 783 C CA . GLY A 1 103 ? 8.388 0.725 -9.222 1.00 96.12 103 GLY A CA 1
ATOM 784 C C . GLY A 1 103 ? 8.534 0.395 -7.739 1.00 96.12 103 GLY A C 1
ATOM 785 O O . GLY A 1 103 ? 7.660 0.752 -6.955 1.00 96.12 103 GLY A O 1
ATOM 786 N N . ALA A 1 104 ? 9.663 -0.188 -7.323 1.00 96.69 104 ALA A N 1
ATOM 787 C CA . ALA A 1 104 ? 9.943 -0.475 -5.915 1.00 96.69 104 ALA A CA 1
ATOM 788 C C . ALA A 1 104 ? 9.976 0.803 -5.059 1.00 96.69 104 ALA A C 1
ATOM 790 O O . ALA A 1 104 ? 9.392 0.842 -3.975 1.00 96.69 104 ALA A O 1
ATOM 791 N N . ALA A 1 105 ? 10.597 1.875 -5.563 1.00 97.19 105 ALA A N 1
ATOM 792 C CA . ALA A 1 105 ? 10.593 3.174 -4.892 1.00 97.19 105 ALA A CA 1
ATOM 793 C C . ALA A 1 105 ? 9.175 3.768 -4.777 1.00 97.19 105 ALA A C 1
ATOM 795 O O . ALA A 1 105 ? 8.810 4.306 -3.730 1.00 97.19 105 ALA A O 1
ATOM 796 N N . TRP A 1 106 ? 8.351 3.625 -5.821 1.00 97.50 106 TRP A N 1
ATOM 797 C CA . TRP A 1 106 ? 6.966 4.099 -5.830 1.00 97.50 106 TRP A CA 1
ATOM 798 C C . TRP A 1 106 ? 6.070 3.320 -4.856 1.00 97.50 106 TRP A C 1
ATOM 800 O O . TRP A 1 106 ? 5.269 3.927 -4.142 1.00 97.50 106 TRP A O 1
ATOM 810 N N . LEU A 1 107 ? 6.244 1.998 -4.759 1.00 97.38 107 LEU A N 1
ATOM 811 C CA . LEU A 1 107 ? 5.559 1.161 -3.768 1.00 97.38 107 LEU A CA 1
ATOM 812 C C . LEU A 1 107 ? 5.941 1.581 -2.343 1.00 97.38 107 LEU A C 1
ATOM 814 O O . LEU A 1 107 ? 5.062 1.858 -1.525 1.00 97.38 107 LEU A O 1
ATOM 818 N N . LEU A 1 108 ? 7.243 1.739 -2.067 1.00 97.62 108 LEU A N 1
ATOM 819 C CA . LEU A 1 108 ? 7.743 2.204 -0.769 1.00 97.62 108 LEU A CA 1
ATOM 820 C C . LEU A 1 108 ? 7.172 3.575 -0.380 1.00 97.62 108 LEU A C 1
ATOM 822 O O . LEU A 1 108 ? 6.745 3.773 0.761 1.00 97.62 108 LEU A O 1
ATOM 826 N N . TRP A 1 109 ? 7.110 4.501 -1.338 1.00 97.88 109 TRP A N 1
ATOM 827 C CA . TRP A 1 109 ? 6.465 5.800 -1.168 1.00 97.88 109 TRP A CA 1
ATOM 828 C C . TRP A 1 109 ? 4.982 5.662 -0.792 1.00 97.88 109 TRP A C 1
ATOM 830 O O . TRP A 1 109 ? 4.519 6.301 0.156 1.00 97.88 109 TRP A O 1
ATOM 840 N N . GLY A 1 110 ? 4.245 4.780 -1.473 1.00 97.50 110 GLY A N 1
ATOM 841 C CA . GLY A 1 110 ? 2.842 4.492 -1.173 1.00 97.50 110 GLY A CA 1
ATOM 842 C C . GLY A 1 110 ? 2.611 3.921 0.224 1.00 97.50 110 GLY A C 1
ATOM 843 O O . GLY A 1 110 ? 1.673 4.347 0.908 1.00 97.50 110 GLY A O 1
ATOM 844 N N . TYR A 1 111 ? 3.483 3.026 0.693 1.00 97.69 111 TYR A N 1
ATOM 845 C CA . TYR A 1 111 ? 3.423 2.506 2.062 1.00 97.69 111 TYR A CA 1
ATOM 846 C C . TYR A 1 111 ? 3.652 3.604 3.098 1.00 97.69 111 TYR A C 1
ATOM 848 O O . TYR A 1 111 ? 2.852 3.751 4.025 1.00 97.69 111 TYR A O 1
ATOM 856 N N . GLY A 1 112 ? 4.693 4.420 2.909 1.00 97.56 112 GLY A N 1
ATOM 857 C CA . GLY A 1 112 ? 4.997 5.543 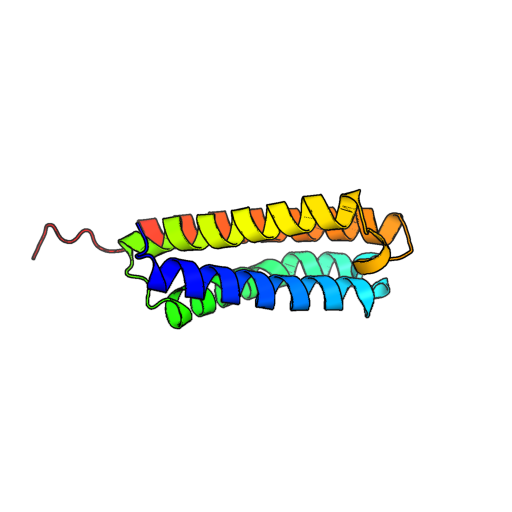3.795 1.00 97.56 112 GLY A CA 1
ATOM 858 C C . GLY A 1 112 ? 3.844 6.545 3.884 1.00 97.56 112 GLY A C 1
ATOM 859 O O . GLY A 1 112 ? 3.421 6.905 4.985 1.00 97.56 112 GLY A O 1
ATOM 860 N N . LEU A 1 113 ? 3.274 6.937 2.739 1.00 97.88 113 LEU A N 1
ATOM 861 C CA . LEU A 1 113 ? 2.112 7.827 2.692 1.00 97.88 113 LEU A CA 1
ATOM 862 C C . LEU A 1 113 ? 0.892 7.221 3.387 1.00 97.88 113 LEU A C 1
ATOM 864 O O . LEU A 1 113 ? 0.239 7.904 4.174 1.00 97.88 113 LEU A O 1
ATOM 868 N N . SER A 1 114 ? 0.596 5.945 3.138 1.00 97.50 114 SER A N 1
ATOM 869 C CA . SER A 1 114 ? -0.553 5.269 3.749 1.00 97.50 114 SER A CA 1
ATOM 870 C C . SER A 1 114 ? -0.433 5.220 5.274 1.00 97.50 114 SER A C 1
ATOM 872 O O . SER A 1 114 ? -1.387 5.535 5.985 1.00 97.50 114 SER A O 1
ATOM 874 N N . LEU A 1 115 ? 0.755 4.902 5.796 1.00 96.56 115 LEU A N 1
ATOM 875 C CA . LEU A 1 115 ? 1.022 4.915 7.236 1.00 96.56 115 LEU A CA 1
ATOM 876 C C . LEU A 1 115 ? 0.919 6.327 7.824 1.00 96.56 115 LEU A C 1
ATOM 878 O O . LEU A 1 115 ? 0.283 6.515 8.863 1.00 96.56 115 LEU A O 1
ATOM 882 N N . GLY A 1 116 ? 1.488 7.330 7.150 1.00 96.69 116 GLY A N 1
ATOM 883 C CA . GLY A 1 116 ? 1.415 8.728 7.576 1.00 96.69 116 GLY A CA 1
ATOM 884 C C . GLY A 1 116 ? -0.024 9.248 7.633 1.00 96.69 116 GLY A C 1
ATOM 885 O O . GLY A 1 116 ? -0.439 9.823 8.640 1.00 96.69 116 GLY A O 1
ATOM 886 N N . ILE A 1 117 ? -0.821 8.989 6.592 1.00 96.00 117 ILE A N 1
ATOM 887 C CA . ILE A 1 117 ? -2.238 9.372 6.541 1.00 96.00 117 ILE A CA 1
ATOM 888 C C . ILE A 1 117 ? -3.027 8.639 7.631 1.00 96.00 117 ILE A C 1
ATOM 890 O O . ILE A 1 117 ? -3.785 9.277 8.363 1.00 96.00 117 ILE A O 1
ATOM 894 N N . ALA A 1 118 ? -2.828 7.328 7.800 1.00 95.50 118 ALA A N 1
ATOM 895 C CA . ALA A 1 118 ? -3.516 6.554 8.831 1.00 95.50 118 ALA A CA 1
ATOM 896 C C . ALA A 1 118 ? -3.194 7.055 10.247 1.00 95.50 118 ALA A C 1
ATOM 898 O O . ALA A 1 118 ? -4.099 7.156 11.077 1.00 95.50 118 ALA A O 1
ATOM 899 N N . LEU A 1 119 ? -1.940 7.437 10.507 1.00 95.00 119 LEU A N 1
ATOM 900 C CA . LEU A 1 119 ? -1.519 8.040 11.772 1.00 95.00 119 LEU A CA 1
ATOM 901 C C . LEU A 1 119 ? -2.199 9.396 12.017 1.00 95.00 119 LEU A C 1
ATOM 903 O O . LEU A 1 119 ? -2.647 9.682 13.128 1.00 95.00 119 LEU A O 1
ATOM 907 N N . LEU A 1 120 ? -2.303 10.244 10.990 1.00 93.94 120 LEU A N 1
ATOM 908 C CA . LEU A 1 120 ? -3.014 11.521 11.099 1.00 93.94 120 LEU A CA 1
ATOM 909 C C . LEU A 1 120 ? -4.514 11.315 11.353 1.00 93.94 120 LEU A C 1
ATOM 911 O O . LEU A 1 120 ? -5.105 12.032 12.161 1.00 93.94 120 LEU A O 1
ATOM 915 N N . MET A 1 121 ? -5.126 10.323 10.702 1.00 90.88 121 MET A N 1
ATOM 916 C CA . MET A 1 121 ? -6.535 9.976 10.901 1.00 90.88 121 MET A CA 1
ATOM 917 C C . MET A 1 121 ? -6.796 9.404 12.298 1.00 90.88 121 MET A C 1
ATOM 919 O O . MET A 1 121 ? -7.796 9.763 12.916 1.00 90.88 121 MET A O 1
ATOM 923 N N . SER A 1 122 ? -5.898 8.566 12.828 1.00 87.81 122 SER A N 1
ATOM 924 C CA . SER A 1 122 ? -6.068 7.972 14.159 1.00 87.81 122 SER A CA 1
ATOM 925 C C . SER A 1 122 ? -5.955 9.004 15.281 1.00 87.81 122 SER A C 1
ATOM 927 O O . SER A 1 122 ? -6.647 8.883 16.284 1.00 87.81 122 SER A O 1
ATOM 929 N N . ARG A 1 123 ? -5.130 10.048 15.108 1.00 85.38 123 ARG A N 1
ATOM 930 C CA . ARG A 1 123 ? -4.991 11.149 16.081 1.00 85.38 123 ARG A CA 1
ATOM 931 C C . ARG A 1 123 ? -6.229 12.040 16.188 1.00 85.38 123 ARG A C 1
ATOM 933 O O . ARG A 1 123 ? -6.414 12.691 17.207 1.00 85.38 123 ARG A O 1
ATOM 940 N N . ARG A 1 124 ? -7.053 12.102 15.138 1.00 78.56 124 ARG A N 1
ATOM 941 C CA . ARG A 1 124 ? -8.276 12.923 15.099 1.00 78.56 124 ARG A CA 1
ATOM 942 C C . ARG A 1 124 ? -9.507 12.196 15.645 1.00 78.56 124 ARG A C 1
ATOM 944 O O . ARG A 1 124 ? -10.563 12.811 15.756 1.00 78.56 124 ARG A O 1
ATOM 951 N N . ALA A 1 125 ? -9.403 10.902 15.948 1.00 68.31 125 ALA A N 1
ATOM 952 C CA . ALA A 1 125 ? -10.508 10.147 16.519 1.00 68.31 125 ALA A CA 1
ATOM 953 C C . ALA A 1 125 ? -10.759 10.601 17.973 1.00 68.31 125 ALA A C 1
ATOM 955 O O . ALA A 1 125 ? -9.816 10.590 18.766 1.00 68.31 125 ALA A O 1
ATOM 956 N N . PRO A 1 126 ? -11.996 10.985 18.346 1.00 59.16 126 PRO A N 1
ATOM 957 C CA . PRO A 1 126 ? -12.321 11.350 19.721 1.00 59.16 126 PRO A CA 1
ATOM 958 C C . PRO A 1 126 ? -11.997 10.204 20.684 1.00 59.16 126 PRO A C 1
ATOM 960 O O . PRO A 1 126 ? -12.355 9.051 20.432 1.00 59.16 126 PRO A O 1
ATOM 963 N N . HIS A 1 127 ? -11.326 10.519 21.791 1.00 52.34 127 HIS A N 1
ATOM 964 C CA . HIS A 1 127 ? -11.070 9.562 22.864 1.00 52.34 127 HIS A CA 1
ATOM 965 C C . HIS A 1 127 ? -12.405 9.262 23.576 1.00 52.34 127 HIS A C 1
ATOM 967 O O . HIS A 1 127 ? -13.048 10.206 24.034 1.00 52.34 127 HIS A O 1
ATOM 973 N N . PRO A 1 128 ? -12.842 7.996 23.718 1.00 52.56 128 PRO A N 1
ATOM 974 C CA . PRO A 1 128 ? -14.125 7.649 24.348 1.00 52.56 128 PRO A CA 1
ATOM 975 C C . PRO A 1 128 ? -14.133 7.796 25.888 1.00 52.56 128 PRO A C 1
ATOM 977 O O . PRO A 1 128 ? -14.727 6.984 26.581 1.00 52.56 128 PRO A O 1
ATOM 980 N N . ALA A 1 129 ? -13.465 8.811 26.442 1.00 54.50 129 ALA A N 1
ATOM 981 C CA . ALA A 1 129 ? -13.368 9.052 27.887 1.00 54.50 129 ALA A CA 1
ATOM 982 C C . ALA A 1 129 ? -13.971 10.400 28.332 1.00 54.50 129 ALA A C 1
ATOM 984 O O . ALA A 1 129 ? -13.611 10.899 29.394 1.00 54.50 129 ALA A O 1
ATOM 985 N N . GLN A 1 130 ? -14.853 11.005 27.526 1.00 49.34 130 GLN A N 1
ATOM 986 C CA . GLN A 1 130 ? -15.588 12.234 27.877 1.00 49.34 130 GLN A CA 1
ATOM 987 C C . GLN A 1 130 ? -16.996 12.261 27.246 1.00 49.34 130 GLN A C 1
ATOM 989 O O . GLN A 1 130 ? -17.317 13.166 26.477 1.00 49.34 130 GLN A O 1
ATOM 994 N N . ALA A 1 131 ? -17.821 11.253 27.539 1.00 44.69 131 ALA A N 1
ATOM 995 C CA . ALA A 1 131 ? -19.270 11.290 27.327 1.00 44.69 131 ALA A CA 1
ATOM 996 C C . ALA A 1 131 ? -19.970 10.612 28.505 1.00 44.69 131 ALA A C 1
ATOM 998 O O . ALA A 1 131 ? -19.462 9.548 28.928 1.00 44.69 131 ALA A O 1
#

Sequence (131 aa):
MPTPSQTARLLAVTLLLWVVATAYLHFLPSRIVNPLSGALAYVTTIPVAWLSIVIIRMAAQLTPAQLLPGVCLVGTAAMMLDGAVLRWMPHLYATDERVLHFGAAWLLWGYGLSLGIALLMSRRAPHPAQA